Protein AF-A0A327J6T6-F1 (afdb_monomer)

Sequence (126 aa):
MDFLKVFKNLFILDAPIARMTYFFNIVLIIIVCMLCLASIALLKFVGSAELVNFLIILLSIVFGLLSFYLTFVNMAKRIWDITADKLRGIYWTVGLLIVAPFVPIVGGIVSLVGYLAILFIPGQEA

Solvent-accessible surface area (backbone atoms only — not comparable to full-atom values): 6853 Å² total; per-residue (Å²): 130,63,64,69,60,54,52,57,67,72,58,77,76,85,61,61,41,34,62,65,61,46,51,52,52,50,55,48,51,52,53,52,52,53,53,49,51,53,52,51,58,54,43,78,77,54,81,59,70,66,66,38,52,52,50,44,52,53,50,50,51,55,51,49,54,52,53,50,51,52,51,48,5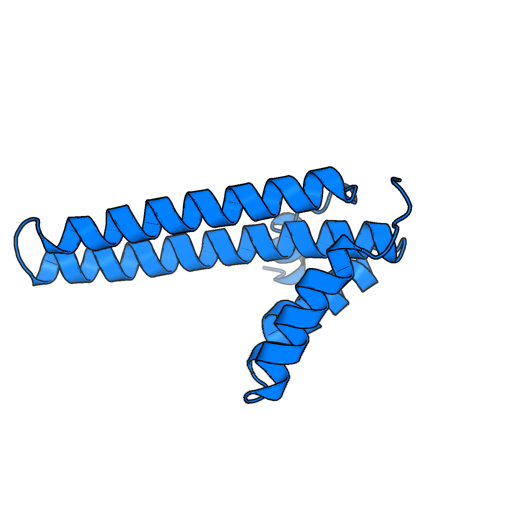3,49,47,17,22,34,39,12,21,52,65,78,31,65,67,57,7,45,52,51,36,46,44,41,72,57,53,24,58,73,37,70,75,65,14,49,50,51,28,53,50,49,61,54,47,63,68,72,54,75,44,72,65,113

Radius of gyration: 17.1 Å; Cα contacts (8 Å, |Δi|>4): 110; chains: 1; bounding box: 37×38×47 Å

Mean predicted aligned error: 7.0 Å

Secondary structure (DSSP, 8-state):
--HHHHHHHHS---S---HHHHHHHHHHHHHHHHHHHHHHHHHTTSS-HHHHHHHHHHHHHHHHHHHHHHHHHHHHHHHHHHHT-HHHHHHHHHIIIIIGGGSSTHHHHHHHHHHHHHHHS--S--

Foldseek 3Di:
DPVVVVVVVVLCLPAADFLVVLVVLVVVLVVVVVVLVVVLVVLCVDDDPPVSVVVSVVSCVVSVVVSLSSNLSSQLSLVCQLVVDSVSSNVVSCCLSPVLVVPPPRSVVSNVVVVVVSSVRGGNVD

pLDDT: mean 82.08, std 13.44, range [34.22, 94.44]

Structure (mmCIF, N/CA/C/O backbone):
data_AF-A0A327J6T6-F1
#
_entry.id   AF-A0A327J6T6-F1
#
loop_
_atom_site.group_PDB
_atom_site.id
_atom_site.type_symbol
_atom_site.label_atom_id
_atom_site.label_alt_id
_atom_site.label_comp_id
_atom_site.label_asym_id
_atom_site.label_entity_id
_atom_site.label_seq_id
_atom_site.pdbx_PDB_ins_code
_atom_site.Cartn_x
_atom_site.Cartn_y
_atom_site.Cartn_z
_atom_site.occupancy
_atom_site.B_iso_or_equiv
_atom_site.auth_seq_id
_atom_site.auth_comp_id
_atom_site.auth_asym_id
_atom_site.auth_atom_id
_atom_site.pdbx_PDB_model_num
ATOM 1 N N . MET A 1 1 ? -10.816 23.811 -8.639 1.00 43.22 1 MET A N 1
ATOM 2 C CA . MET A 1 1 ? -9.570 23.253 -8.072 1.00 43.22 1 MET A CA 1
ATOM 3 C C . MET A 1 1 ? -9.347 21.916 -8.751 1.00 43.22 1 MET A C 1
ATOM 5 O O . MET A 1 1 ? -10.205 21.053 -8.651 1.00 43.22 1 MET A O 1
ATOM 9 N N . ASP A 1 2 ? -8.304 21.816 -9.569 1.00 41.25 2 ASP A N 1
ATOM 10 C CA . ASP A 1 2 ? -8.087 20.683 -10.470 1.00 41.25 2 ASP A CA 1
ATOM 11 C C . ASP A 1 2 ? -7.655 19.455 -9.650 1.00 41.25 2 ASP A C 1
ATOM 13 O O . ASP A 1 2 ? -6.532 19.400 -9.144 1.00 41.25 2 ASP A O 1
ATOM 17 N N . PHE A 1 3 ? -8.583 18.517 -9.432 1.00 34.22 3 PHE A N 1
ATOM 18 C CA . PHE A 1 3 ? -8.387 17.328 -8.591 1.00 34.22 3 PHE A CA 1
ATOM 19 C C . PHE A 1 3 ? -7.138 16.543 -9.016 1.00 34.22 3 PHE A C 1
ATOM 21 O O . PHE A 1 3 ? -6.357 16.101 -8.178 1.00 34.22 3 PHE A O 1
ATOM 28 N N . LEU A 1 4 ? -6.878 16.493 -10.325 1.00 41.66 4 LEU A N 1
ATOM 29 C CA . LEU A 1 4 ? -5.694 15.892 -10.940 1.00 41.66 4 LEU A CA 1
ATOM 30 C C . LEU A 1 4 ? -4.378 16.545 -10.495 1.00 41.66 4 LEU A C 1
ATOM 32 O O . LEU A 1 4 ? -3.356 15.872 -10.362 1.00 41.66 4 LEU A O 1
ATOM 36 N N . LYS A 1 5 ? -4.398 17.854 -10.242 1.00 40.25 5 LYS A N 1
ATOM 37 C CA . LYS A 1 5 ? -3.231 18.640 -9.829 1.00 40.25 5 LYS A CA 1
ATOM 38 C C . LYS A 1 5 ?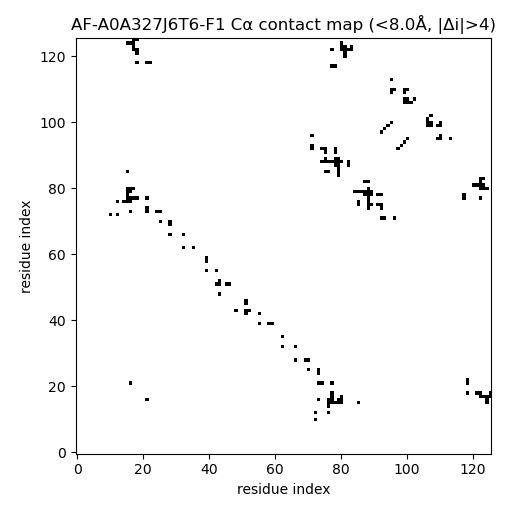 -2.910 18.435 -8.346 1.00 40.25 5 LYS A C 1
ATOM 40 O O . LYS A 1 5 ? -1.742 18.327 -7.986 1.00 40.25 5 LYS A O 1
ATOM 45 N N . VAL A 1 6 ? -3.939 18.303 -7.506 1.00 40.69 6 VAL A N 1
ATOM 46 C CA . VAL A 1 6 ? -3.799 17.933 -6.084 1.00 40.69 6 VAL A CA 1
ATOM 47 C C . VAL A 1 6 ? -3.307 16.488 -5.954 1.00 40.69 6 VAL A C 1
ATOM 49 O O . VAL A 1 6 ? -2.367 16.231 -5.209 1.00 40.69 6 VAL A O 1
ATOM 52 N N . PHE A 1 7 ? -3.859 15.564 -6.747 1.00 40.47 7 PHE A N 1
ATOM 53 C CA . PHE A 1 7 ? -3.441 14.158 -6.767 1.00 40.47 7 PHE A CA 1
ATOM 54 C C . PHE A 1 7 ? -1.984 13.990 -7.230 1.00 40.47 7 PHE A C 1
ATOM 56 O O . PHE A 1 7 ? -1.222 13.246 -6.615 1.00 40.47 7 PHE A O 1
ATOM 63 N N . LYS A 1 8 ? -1.557 14.735 -8.263 1.00 45.69 8 LYS A N 1
ATOM 64 C CA . LYS A 1 8 ? -0.156 14.748 -8.728 1.00 45.69 8 LYS A CA 1
ATOM 65 C C . LYS A 1 8 ? 0.835 15.210 -7.658 1.00 45.69 8 LYS A C 1
ATOM 67 O O . LYS A 1 8 ? 1.948 14.699 -7.631 1.00 45.69 8 LYS A O 1
ATOM 72 N N . ASN A 1 9 ? 0.437 16.147 -6.798 1.00 50.25 9 ASN A N 1
ATOM 73 C CA . ASN A 1 9 ? 1.302 16.681 -5.744 1.00 50.25 9 ASN A CA 1
ATOM 74 C C . ASN A 1 9 ? 1.252 15.868 -4.440 1.00 50.25 9 ASN A C 1
ATOM 76 O O . ASN A 1 9 ? 2.189 15.958 -3.657 1.00 50.25 9 ASN A O 1
ATOM 80 N N . LEU A 1 10 ? 0.194 15.085 -4.190 1.00 43.97 10 LEU A N 1
ATOM 81 C CA . LEU A 1 10 ? 0.092 14.222 -3.003 1.00 43.97 10 LEU A CA 1
ATOM 82 C C . LEU A 1 10 ? 0.877 12.910 -3.145 1.00 43.97 10 LEU A C 1
ATOM 84 O O . LEU A 1 10 ? 1.379 12.395 -2.154 1.00 43.97 10 LEU A O 1
ATOM 88 N N . PHE A 1 11 ? 1.006 12.377 -4.362 1.00 56.78 11 PHE A N 1
ATOM 89 C CA . PHE A 1 11 ? 1.768 11.157 -4.644 1.00 56.78 11 PHE A CA 1
ATOM 90 C C . PHE A 1 11 ? 3.120 11.506 -5.259 1.00 56.78 11 PHE A C 1
ATOM 92 O O . PHE A 1 11 ? 3.362 11.278 -6.449 1.00 56.78 11 PHE A O 1
ATOM 99 N N . ILE A 1 12 ? 4.006 12.064 -4.435 1.00 61.47 12 ILE A N 1
ATOM 100 C CA . ILE A 1 12 ? 5.390 12.353 -4.811 1.00 61.47 12 ILE A CA 1
ATOM 101 C C . ILE A 1 12 ? 6.147 11.014 -4.973 1.00 61.47 12 ILE A C 1
ATOM 103 O O . ILE A 1 12 ? 6.780 10.455 -4.077 1.00 61.47 12 ILE A O 1
ATOM 107 N N . LEU A 1 13 ? 5.961 10.422 -6.149 1.00 72.50 13 LEU A N 1
ATOM 108 C CA . LEU A 1 13 ? 6.637 9.229 -6.641 1.00 72.50 13 LEU A CA 1
ATOM 109 C C . LEU A 1 13 ? 7.905 9.687 -7.368 1.00 72.50 13 LEU A C 1
ATOM 111 O O . LEU A 1 13 ? 7.903 9.774 -8.597 1.00 72.50 13 LEU A O 1
ATOM 115 N N . ASP A 1 14 ? 8.935 10.051 -6.603 1.00 79.56 14 ASP A N 1
ATOM 116 C CA . ASP A 1 14 ? 10.175 10.639 -7.142 1.00 79.56 14 ASP A CA 1
ATOM 117 C C . ASP A 1 14 ? 10.999 9.648 -7.958 1.00 79.56 14 ASP A C 1
ATOM 119 O O . ASP A 1 14 ? 11.400 9.942 -9.080 1.00 79.56 14 ASP A O 1
ATOM 123 N N . ALA A 1 15 ? 11.207 8.460 -7.391 1.00 86.25 15 ALA A N 1
ATOM 124 C CA . ALA A 1 15 ? 12.044 7.406 -7.941 1.00 86.25 15 ALA A CA 1
ATOM 125 C C . ALA A 1 15 ? 11.418 6.025 -7.678 1.00 86.25 15 ALA A C 1
ATOM 127 O O . ALA A 1 15 ? 10.644 5.886 -6.712 1.00 86.25 15 ALA A O 1
ATOM 128 N N . PRO A 1 16 ? 11.731 5.019 -8.519 1.00 90.69 16 PRO A N 1
ATOM 129 C CA . PRO A 1 16 ? 11.476 3.620 -8.200 1.00 90.69 16 PRO A CA 1
ATOM 130 C C . PRO A 1 16 ? 12.258 3.193 -6.946 1.00 90.69 16 PRO A C 1
ATOM 132 O O . PRO A 1 16 ? 13.019 3.969 -6.369 1.00 90.69 16 PRO A O 1
ATOM 135 N N . ILE A 1 17 ? 11.985 1.981 -6.459 1.00 89.25 17 ILE A N 1
ATOM 136 C CA . ILE A 1 17 ? 12.744 1.410 -5.342 1.00 89.25 17 ILE A CA 1
ATOM 137 C C . ILE A 1 17 ? 13.166 -0.026 -5.629 1.00 89.25 17 ILE A C 1
ATOM 139 O O . ILE A 1 17 ? 12.365 -0.877 -6.045 1.00 89.25 17 ILE A O 1
ATOM 143 N N . ALA A 1 18 ? 14.416 -0.308 -5.282 1.00 88.75 18 ALA A N 1
ATOM 144 C CA . ALA A 1 18 ? 14.975 -1.646 -5.265 1.00 88.75 18 ALA A CA 1
ATOM 145 C C . ALA A 1 18 ? 14.231 -2.593 -4.304 1.00 88.75 18 ALA A C 1
ATOM 147 O O . ALA A 1 18 ? 13.564 -2.200 -3.335 1.00 88.75 18 ALA A O 1
ATOM 148 N N . ARG A 1 19 ? 14.396 -3.893 -4.558 1.00 89.88 19 ARG A N 1
ATOM 149 C CA . ARG A 1 19 ? 13.724 -4.987 -3.841 1.00 89.88 19 ARG A CA 1
ATOM 150 C C . ARG A 1 19 ? 13.953 -4.950 -2.329 1.00 89.88 19 ARG A C 1
ATOM 152 O O . ARG A 1 19 ? 13.007 -5.147 -1.571 1.00 89.88 19 ARG A O 1
ATOM 159 N N . MET A 1 20 ? 15.191 -4.713 -1.890 1.00 86.56 20 MET A N 1
ATOM 160 C CA . MET A 1 20 ? 15.530 -4.729 -0.460 1.00 86.56 20 MET A CA 1
ATOM 161 C C . MET A 1 20 ? 14.851 -3.584 0.288 1.00 86.56 20 MET A C 1
ATOM 163 O O . MET A 1 20 ? 14.248 -3.813 1.334 1.00 86.56 20 MET A O 1
ATOM 167 N N . THR A 1 21 ? 14.872 -2.377 -0.279 1.00 87.06 21 THR A N 1
ATOM 168 C CA . THR A 1 21 ? 14.175 -1.211 0.277 1.00 87.06 21 THR A CA 1
ATOM 169 C C . THR A 1 21 ? 12.674 -1.468 0.378 1.00 87.06 21 THR A C 1
ATOM 171 O O . THR A 1 21 ? 12.075 -1.219 1.421 1.00 87.06 21 THR A O 1
ATOM 174 N N . TYR A 1 22 ? 12.069 -2.043 -0.666 1.00 88.81 22 TYR A N 1
ATOM 175 C CA . TYR A 1 22 ? 10.657 -2.426 -0.645 1.00 88.81 22 TYR A CA 1
ATOM 176 C C . TYR A 1 22 ? 10.332 -3.430 0.474 1.00 88.81 22 TYR A C 1
ATOM 178 O O . TYR A 1 22 ? 9.375 -3.210 1.222 1.00 88.81 22 TYR A O 1
ATOM 186 N N . PHE A 1 23 ? 11.138 -4.490 0.620 1.00 88.31 23 PHE A N 1
ATOM 187 C CA . PHE A 1 23 ? 10.974 -5.502 1.669 1.00 88.31 23 PHE A CA 1
ATOM 188 C C . PHE A 1 23 ? 11.077 -4.895 3.073 1.00 88.31 23 PHE A C 1
ATOM 190 O O . PHE A 1 23 ? 10.173 -5.084 3.887 1.00 88.31 23 PHE A O 1
ATOM 197 N N . PHE A 1 24 ? 12.127 -4.114 3.348 1.00 86.88 24 PHE A N 1
ATOM 198 C CA . PHE A 1 24 ? 12.299 -3.462 4.649 1.00 86.88 24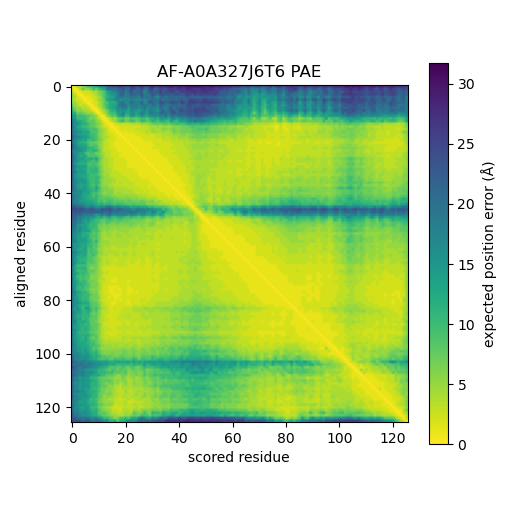 PHE A CA 1
ATOM 199 C C . PHE A 1 24 ? 11.162 -2.490 4.964 1.00 86.88 24 PHE A C 1
ATOM 201 O O . PHE A 1 24 ? 10.655 -2.499 6.085 1.00 86.88 24 PHE A O 1
ATOM 208 N N . ASN A 1 25 ? 10.707 -1.710 3.980 1.00 87.38 25 ASN A N 1
ATOM 209 C CA . ASN A 1 25 ? 9.565 -0.816 4.153 1.00 87.38 25 ASN A CA 1
ATOM 210 C C . ASN A 1 25 ? 8.288 -1.590 4.510 1.00 87.38 25 ASN A C 1
ATOM 212 O O . ASN A 1 25 ? 7.559 -1.161 5.398 1.00 87.38 25 ASN A O 1
ATOM 216 N N . ILE A 1 26 ? 8.023 -2.743 3.881 1.00 85.94 26 ILE A N 1
ATOM 217 C CA . ILE A 1 26 ? 6.874 -3.591 4.243 1.00 85.94 26 ILE A CA 1
ATOM 218 C C . ILE A 1 26 ? 6.999 -4.106 5.674 1.00 85.94 26 ILE A C 1
ATOM 220 O O . ILE A 1 26 ? 6.044 -3.995 6.442 1.00 85.94 26 ILE A O 1
ATOM 224 N N . VAL A 1 27 ? 8.161 -4.646 6.044 1.00 85.94 27 VAL A N 1
ATOM 225 C CA . VAL A 1 27 ? 8.399 -5.149 7.404 1.00 85.94 27 VAL A CA 1
ATOM 226 C C . VAL A 1 27 ? 8.183 -4.034 8.429 1.00 85.94 27 VAL A C 1
ATOM 228 O O . VAL A 1 27 ? 7.496 -4.241 9.429 1.00 85.94 27 VAL A O 1
ATOM 231 N N . LEU A 1 28 ? 8.692 -2.831 8.153 1.00 83.19 28 LEU A N 1
ATOM 232 C CA . LEU A 1 28 ? 8.516 -1.670 9.018 1.00 83.19 28 LEU A CA 1
ATOM 233 C C . LEU A 1 28 ? 7.042 -1.255 9.129 1.00 83.19 28 LEU A C 1
ATOM 235 O O . LEU A 1 28 ? 6.560 -1.033 10.238 1.00 83.19 28 LEU A O 1
ATOM 239 N N . ILE A 1 29 ? 6.313 -1.199 8.008 1.00 85.81 29 ILE A N 1
ATOM 240 C CA . ILE A 1 29 ? 4.873 -0.896 7.995 1.00 85.81 29 ILE A CA 1
ATOM 241 C C . ILE A 1 29 ? 4.110 -1.912 8.852 1.00 85.81 29 ILE A C 1
ATOM 243 O O . ILE A 1 29 ? 3.273 -1.507 9.658 1.00 85.81 29 ILE A O 1
ATOM 247 N N . ILE A 1 30 ? 4.414 -3.210 8.733 1.00 86.44 30 ILE A N 1
ATOM 248 C CA . ILE A 1 30 ? 3.780 -4.266 9.538 1.00 86.44 30 ILE A CA 1
ATOM 249 C C . ILE A 1 30 ? 4.059 -4.055 11.030 1.00 86.44 30 ILE A C 1
ATOM 251 O O . ILE A 1 30 ? 3.122 -4.079 11.828 1.00 86.44 30 ILE A O 1
ATOM 255 N N . ILE A 1 31 ? 5.316 -3.805 11.412 1.00 84.38 31 ILE A N 1
ATOM 256 C CA . ILE A 1 31 ? 5.695 -3.556 12.812 1.00 84.38 31 ILE A CA 1
ATOM 257 C C . ILE A 1 31 ? 4.935 -2.346 13.367 1.00 84.38 31 ILE A C 1
ATOM 259 O O . ILE A 1 31 ? 4.317 -2.445 14.427 1.00 84.38 31 ILE A O 1
ATOM 263 N N . VAL A 1 32 ? 4.926 -1.226 12.638 1.00 84.44 32 VAL A N 1
ATOM 264 C CA . VAL A 1 32 ? 4.209 -0.009 13.047 1.00 84.44 32 VAL A CA 1
ATOM 265 C C . VAL A 1 32 ? 2.711 -0.281 13.177 1.00 84.44 32 VAL A C 1
ATOM 267 O O . VAL A 1 32 ? 2.118 0.086 14.188 1.00 84.44 32 VAL A O 1
ATOM 270 N N . CYS A 1 33 ? 2.102 -0.994 12.225 1.00 85.75 33 CYS A N 1
ATOM 271 C CA . CYS A 1 33 ? 0.687 -1.364 12.301 1.00 85.75 33 CYS A CA 1
ATOM 272 C C . CYS A 1 33 ? 0.380 -2.221 13.536 1.00 85.75 33 CYS A C 1
ATOM 274 O O . CYS A 1 33 ? -0.616 -1.965 14.213 1.00 85.75 33 CYS A O 1
ATOM 276 N N . MET A 1 34 ? 1.229 -3.201 13.868 1.00 88.81 34 MET A N 1
ATOM 277 C CA . MET A 1 34 ? 1.042 -4.026 15.066 1.00 88.81 34 MET A CA 1
ATOM 278 C C . MET A 1 34 ? 1.142 -3.198 16.354 1.00 88.81 34 MET A C 1
ATOM 280 O O . MET A 1 34 ? 0.300 -3.351 17.240 1.00 88.81 34 MET A O 1
ATOM 284 N N . LEU A 1 35 ? 2.108 -2.279 16.444 1.00 87.56 35 LEU A N 1
ATOM 285 C CA . LEU A 1 35 ? 2.247 -1.369 17.588 1.00 87.56 35 LEU A CA 1
ATOM 286 C C . LEU A 1 35 ? 1.049 -0.414 17.717 1.00 87.56 35 LEU A C 1
ATOM 288 O O . LEU A 1 35 ? 0.550 -0.192 18.825 1.00 87.56 35 LEU A O 1
ATOM 292 N N . CYS A 1 36 ? 0.544 0.117 16.601 1.00 86.88 36 CYS A N 1
ATOM 293 C CA . CYS A 1 36 ? -0.651 0.962 16.577 1.00 86.88 36 CYS A CA 1
ATOM 294 C C . CYS A 1 36 ? -1.895 0.190 17.028 1.00 86.88 36 CYS A C 1
ATOM 296 O O . CYS A 1 36 ? -2.641 0.684 17.872 1.00 86.88 36 CYS A O 1
ATOM 298 N N . LEU A 1 37 ? -2.103 -1.034 16.531 1.00 87.31 37 LEU A N 1
ATOM 299 C CA . LEU A 1 37 ? -3.233 -1.877 16.936 1.00 87.31 37 LEU A CA 1
ATOM 300 C C . LEU A 1 37 ? -3.165 -2.240 18.422 1.00 87.31 37 LEU A C 1
ATOM 302 O O . LEU A 1 37 ? -4.182 -2.156 19.109 1.00 87.31 37 LEU A O 1
ATOM 306 N N . ALA A 1 38 ? -1.979 -2.579 18.934 1.00 87.19 38 ALA A N 1
ATOM 307 C CA . ALA A 1 38 ? -1.771 -2.813 20.360 1.00 87.19 38 ALA A CA 1
ATOM 308 C C . ALA A 1 38 ? -2.100 -1.559 21.189 1.00 87.19 38 ALA A C 1
ATOM 310 O O . ALA A 1 38 ? -2.825 -1.648 22.176 1.00 87.19 38 ALA A O 1
ATOM 311 N N . SER A 1 39 ? -1.647 -0.381 20.753 1.00 85.81 39 SER A N 1
ATOM 312 C CA . SER A 1 39 ? -1.929 0.889 21.439 1.00 85.81 39 SER A CA 1
ATOM 313 C C . SER A 1 39 ? -3.427 1.218 21.446 1.00 85.81 39 SER A C 1
ATOM 315 O O . SER A 1 39 ? -3.977 1.576 22.485 1.00 85.81 39 SER A O 1
ATOM 317 N N . ILE A 1 40 ? -4.114 1.033 20.314 1.00 85.94 40 ILE A N 1
ATOM 318 C CA . ILE A 1 40 ? -5.570 1.215 20.198 1.00 85.94 40 ILE A CA 1
ATOM 319 C C . ILE A 1 40 ? -6.317 0.216 21.092 1.00 85.94 40 ILE A C 1
ATOM 321 O O . ILE A 1 40 ? -7.305 0.575 21.733 1.00 85.94 40 ILE A O 1
ATOM 325 N N . ALA A 1 41 ? -5.849 -1.031 21.171 1.00 84.81 41 ALA A N 1
ATOM 326 C CA . ALA A 1 41 ? -6.427 -2.033 22.057 1.00 84.81 41 ALA A CA 1
ATOM 327 C C . ALA A 1 41 ? -6.254 -1.655 23.536 1.00 84.81 41 ALA A C 1
ATOM 329 O O . ALA A 1 41 ? -7.187 -1.842 24.314 1.00 84.81 41 ALA A O 1
ATOM 330 N N . LEU A 1 42 ? -5.112 -1.072 23.914 1.00 86.12 42 LEU A N 1
ATOM 331 C CA . LEU A 1 42 ? -4.859 -0.605 25.278 1.00 86.12 42 LEU A CA 1
ATOM 332 C C . LEU A 1 42 ? -5.775 0.557 25.690 1.00 86.12 42 LEU A C 1
ATOM 334 O O . LEU A 1 42 ? -6.177 0.627 26.851 1.00 86.12 42 LEU A O 1
ATOM 338 N N . LEU A 1 43 ? -6.180 1.419 24.750 1.00 84.25 43 LEU A N 1
ATOM 339 C CA . LEU A 1 43 ? -7.133 2.502 25.033 1.00 84.25 43 LEU A CA 1
ATOM 340 C C . LEU A 1 43 ? -8.485 1.985 25.537 1.00 84.25 43 LEU A C 1
ATOM 342 O O . LEU A 1 43 ? -9.131 2.674 26.321 1.00 84.25 43 LEU A O 1
ATOM 346 N N . LYS A 1 44 ? -8.887 0.757 25.175 1.00 80.31 44 LYS A N 1
ATOM 347 C CA . LYS A 1 44 ? -10.126 0.134 25.679 1.00 80.31 44 LYS A CA 1
ATOM 348 C C . LYS A 1 44 ? -10.147 -0.044 27.201 1.00 80.31 44 LYS A C 1
ATOM 350 O O . LYS A 1 44 ? -11.219 -0.253 27.757 1.00 80.31 44 LYS A O 1
ATOM 355 N N . PHE A 1 45 ? -8.995 0.040 27.867 1.00 81.56 45 PHE A N 1
ATOM 356 C CA . PHE A 1 45 ? -8.872 -0.087 29.320 1.00 81.56 45 PHE A CA 1
ATOM 357 C C . PHE A 1 45 ? -8.818 1.266 30.052 1.00 81.56 45 PHE A C 1
ATOM 359 O O . PHE A 1 45 ? -8.638 1.286 31.269 1.00 81.56 45 PHE A O 1
ATOM 366 N N . VAL A 1 46 ? -8.956 2.397 29.349 1.00 73.75 46 VAL A N 1
ATOM 367 C CA . VAL A 1 46 ? -8.725 3.737 29.913 1.00 73.75 46 VAL A CA 1
ATOM 368 C C . VAL A 1 46 ? -9.982 4.604 29.826 1.00 73.75 46 VAL A C 1
ATOM 370 O O . VAL A 1 46 ? -10.261 5.148 28.775 1.00 73.75 46 VAL A O 1
ATOM 373 N N . GLY A 1 47 ? -10.689 4.845 30.934 1.00 67.50 47 GLY A N 1
ATOM 374 C CA . GLY A 1 47 ? -11.688 5.927 31.030 1.00 67.50 47 GLY A CA 1
ATOM 375 C C . GLY A 1 47 ? -13.111 5.599 30.546 1.00 67.50 47 GLY A C 1
ATOM 376 O O . GLY A 1 47 ? -13.544 4.449 30.564 1.00 67.50 47 GLY A O 1
ATOM 377 N N . SER A 1 48 ? -13.886 6.638 30.200 1.00 74.00 48 SER A N 1
ATOM 378 C CA . SER A 1 48 ? -15.311 6.522 29.855 1.00 74.00 48 SER A CA 1
ATOM 379 C C . SER A 1 48 ? -15.529 5.913 28.465 1.00 74.00 48 SER A C 1
ATOM 381 O O . SER A 1 48 ? -14.887 6.299 27.489 1.00 74.00 48 SER A O 1
ATOM 383 N N . ALA A 1 49 ? -16.482 4.981 28.365 1.00 78.19 49 ALA A N 1
ATOM 384 C CA . ALA A 1 49 ? -16.685 4.162 27.169 1.00 78.19 49 ALA A CA 1
ATOM 385 C C . ALA A 1 49 ? -16.915 4.978 25.880 1.00 78.19 49 ALA A C 1
ATOM 387 O O . ALA A 1 49 ? -16.422 4.600 24.821 1.00 78.19 49 ALA A O 1
ATOM 388 N N . GLU A 1 50 ? -17.625 6.107 25.946 1.00 84.31 50 GLU A N 1
ATOM 389 C CA . GLU A 1 50 ? -17.975 6.894 24.754 1.00 84.31 50 GLU A CA 1
ATOM 390 C C . GLU A 1 50 ? -16.785 7.654 24.154 1.00 84.31 50 GLU A C 1
ATOM 392 O O . GLU A 1 50 ? -16.538 7.551 22.950 1.00 84.31 50 GLU A O 1
ATOM 397 N N . LEU A 1 51 ? -16.006 8.367 24.980 1.00 81.38 51 LEU A N 1
ATOM 398 C CA . LEU A 1 51 ? -14.828 9.113 24.518 1.00 81.38 51 LEU A CA 1
ATOM 399 C C . LEU A 1 51 ? -13.770 8.158 23.951 1.00 81.38 51 LEU A C 1
ATOM 401 O O . LEU A 1 51 ? -13.180 8.422 22.904 1.00 81.38 51 LEU A O 1
ATOM 405 N N . VAL A 1 52 ? -13.565 7.024 24.620 1.00 85.38 52 VAL A N 1
ATOM 406 C CA . VAL A 1 52 ? -12.620 5.984 24.201 1.00 85.38 52 VAL A CA 1
ATOM 407 C C . VAL A 1 52 ? -13.026 5.375 22.869 1.00 85.38 52 VAL A C 1
ATOM 409 O O . VAL A 1 52 ? -12.192 5.261 21.974 1.00 85.38 52 VAL A O 1
ATOM 412 N N . ASN A 1 53 ? -14.302 5.025 22.701 1.00 87.12 53 ASN A N 1
ATOM 413 C CA . ASN A 1 53 ? -14.797 4.460 21.448 1.00 87.12 53 ASN A CA 1
ATOM 414 C C . ASN A 1 53 ? -14.658 5.453 20.290 1.00 87.1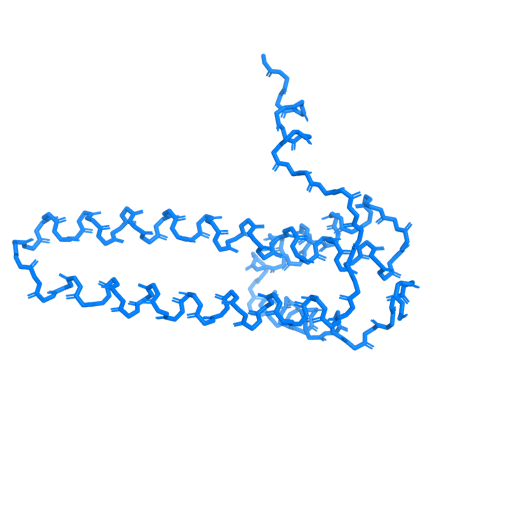2 53 ASN A C 1
ATOM 416 O O . ASN A 1 53 ? -14.205 5.068 19.210 1.00 87.12 53 ASN A O 1
ATOM 420 N N . PHE A 1 54 ? -14.979 6.729 20.519 1.00 87.62 54 PHE A N 1
ATOM 421 C CA . PHE A 1 54 ? -14.768 7.778 19.523 1.00 87.62 54 PHE A CA 1
ATOM 422 C C . PHE A 1 54 ? -13.289 7.889 19.120 1.00 87.62 54 PHE A C 1
ATOM 424 O O . PHE A 1 54 ? -12.972 7.867 17.928 1.00 87.62 54 PHE A O 1
ATOM 431 N N . LEU A 1 55 ? -12.376 7.937 20.096 1.00 86.38 55 LEU A N 1
ATOM 432 C CA . LEU A 1 55 ? -10.934 8.009 19.843 1.00 86.38 55 LEU A CA 1
ATOM 433 C C . LEU A 1 55 ? -10.407 6.769 19.112 1.00 86.38 55 LEU A C 1
ATOM 435 O O . LEU A 1 55 ? -9.620 6.907 18.179 1.00 86.38 55 LEU A O 1
ATOM 439 N N . ILE A 1 56 ? -10.861 5.569 19.479 1.00 89.44 56 ILE A N 1
ATOM 440 C CA . ILE A 1 56 ? -10.489 4.316 18.807 1.00 89.44 56 ILE A CA 1
ATOM 441 C C . ILE A 1 56 ? -10.887 4.355 1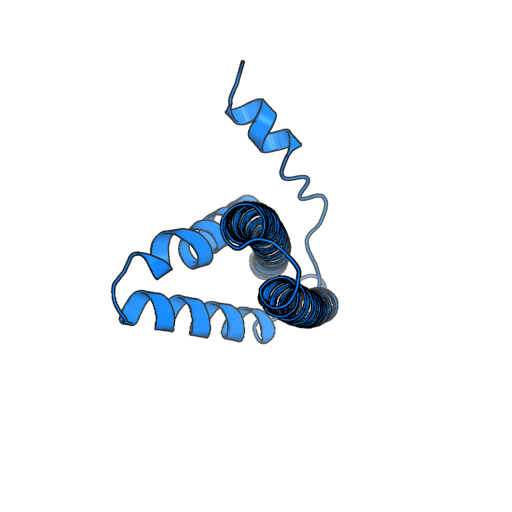7.332 1.00 89.44 56 ILE A C 1
ATOM 443 O O . ILE A 1 56 ? -10.068 4.017 16.475 1.00 89.44 56 ILE A O 1
ATOM 447 N N . ILE A 1 57 ? -12.117 4.773 17.024 1.00 90.38 57 ILE A N 1
ATOM 448 C CA . ILE A 1 57 ? -12.607 4.860 15.642 1.00 90.38 57 ILE A CA 1
ATOM 449 C C . ILE A 1 57 ? -11.788 5.889 14.862 1.00 90.38 57 ILE A C 1
ATOM 451 O O . ILE A 1 57 ? -11.279 5.577 13.784 1.00 90.38 57 ILE A O 1
ATOM 455 N N . LEU A 1 58 ? -11.611 7.089 15.421 1.00 90.56 58 LEU A N 1
ATOM 456 C CA . LEU A 1 58 ? -10.863 8.166 14.778 1.00 90.56 58 LEU A CA 1
ATOM 457 C C . LEU A 1 58 ? -9.417 7.747 14.479 1.00 90.56 58 LEU A C 1
ATOM 459 O O . LEU A 1 58 ? -8.958 7.885 13.345 1.00 90.56 58 LEU A O 1
ATOM 463 N N . LEU A 1 59 ? -8.717 7.189 15.470 1.00 88.75 59 LEU A N 1
ATOM 464 C CA . LEU A 1 59 ? -7.345 6.712 15.306 1.00 88.75 59 LEU A CA 1
ATOM 465 C C . LEU A 1 59 ? -7.272 5.573 14.288 1.00 88.75 59 LEU A C 1
ATOM 467 O O . LEU A 1 59 ? -6.387 5.588 13.440 1.00 88.75 59 LEU A O 1
ATOM 471 N N . SER A 1 60 ? -8.215 4.629 14.312 1.00 88.62 60 SER A N 1
ATOM 472 C CA . SER A 1 60 ? -8.254 3.526 13.342 1.00 88.62 60 SER A CA 1
ATOM 473 C C . SER A 1 60 ? -8.411 4.030 11.906 1.00 88.62 60 SER A C 1
ATOM 475 O O . SER A 1 60 ? -7.741 3.521 11.010 1.00 88.62 60 SER A O 1
ATOM 477 N N . ILE A 1 61 ? -9.243 5.053 11.678 1.00 89.94 61 ILE A N 1
ATOM 478 C CA . ILE A 1 61 ? -9.410 5.673 10.354 1.00 89.94 61 ILE A CA 1
ATOM 479 C C . ILE A 1 61 ? -8.118 6.372 9.923 1.00 89.94 61 ILE A C 1
ATOM 481 O O . ILE A 1 61 ? -7.637 6.136 8.815 1.00 89.94 61 ILE A O 1
ATOM 485 N N . VAL A 1 62 ? -7.533 7.203 10.791 1.00 89.00 62 VAL A N 1
ATOM 486 C CA . VAL A 1 62 ? -6.300 7.945 10.478 1.00 89.00 62 VAL A CA 1
ATOM 487 C C . VAL A 1 62 ? -5.148 6.986 10.181 1.00 89.00 62 VAL A C 1
ATOM 489 O O . VAL A 1 62 ? -4.503 7.107 9.139 1.00 89.00 62 VAL A O 1
ATOM 492 N N . PHE A 1 63 ? -4.917 5.996 11.046 1.00 87.50 63 PHE A N 1
ATOM 493 C CA . PHE A 1 63 ? -3.879 4.990 10.828 1.00 87.50 63 PHE A CA 1
ATOM 494 C C . PHE A 1 63 ? -4.169 4.130 9.600 1.00 87.50 63 PHE A C 1
ATOM 496 O O . PHE A 1 63 ? -3.254 3.872 8.825 1.00 87.50 63 PHE A O 1
ATOM 503 N N . GLY A 1 64 ? -5.425 3.744 9.370 1.00 87.12 64 GLY A N 1
ATOM 504 C CA . GLY A 1 64 ? -5.822 3.001 8.177 1.00 87.12 64 GLY A CA 1
ATOM 505 C C . GLY A 1 64 ? -5.474 3.745 6.887 1.00 87.12 64 GLY A C 1
ATOM 506 O O . GLY A 1 64 ? -4.867 3.163 5.989 1.00 87.12 64 GLY A O 1
ATOM 507 N N . LEU A 1 65 ? -5.778 5.045 6.814 1.00 89.50 65 LEU A N 1
ATOM 508 C CA . LEU A 1 65 ? -5.452 5.889 5.659 1.00 89.50 65 LEU A CA 1
ATOM 509 C C . LEU A 1 65 ? -3.940 6.058 5.465 1.00 89.50 65 LEU A C 1
ATOM 511 O O . LEU A 1 65 ? -3.456 5.966 4.335 1.00 89.50 65 LEU A O 1
ATOM 515 N N . LEU A 1 66 ? -3.185 6.268 6.548 1.00 87.94 66 LEU A N 1
ATOM 516 C CA . LEU A 1 66 ? -1.725 6.390 6.489 1.00 87.94 66 LEU A CA 1
ATOM 517 C C . LEU A 1 66 ? -1.066 5.084 6.033 1.00 87.94 66 LEU A C 1
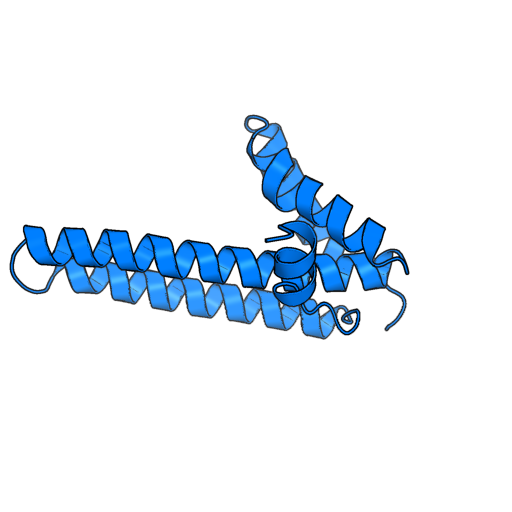ATOM 519 O O . LEU A 1 66 ? -0.241 5.100 5.120 1.00 87.94 66 LEU A O 1
ATOM 523 N N . SER A 1 67 ? -1.460 3.950 6.613 1.00 86.81 67 SER A N 1
ATOM 524 C CA . SER A 1 67 ? -0.945 2.634 6.229 1.00 86.81 67 SER A CA 1
ATOM 525 C C . SER A 1 67 ? -1.301 2.294 4.786 1.00 86.81 67 SER A C 1
ATOM 527 O O . SER A 1 67 ? -0.450 1.795 4.047 1.00 86.81 67 SER A O 1
ATOM 529 N N . PHE A 1 68 ? -2.521 2.618 4.350 1.00 89.38 68 PHE A N 1
ATOM 530 C CA . PHE A 1 68 ? -2.928 2.457 2.959 1.00 89.38 68 PHE A CA 1
ATOM 531 C C . PHE A 1 68 ? -2.051 3.292 2.015 1.00 89.38 68 PHE A C 1
ATOM 533 O O . PHE A 1 68 ? -1.520 2.756 1.043 1.00 89.38 68 PHE A O 1
ATOM 540 N N . TYR A 1 69 ? -1.830 4.572 2.328 1.00 88.88 69 TYR A N 1
ATOM 541 C CA . TYR A 1 69 ? -0.975 5.455 1.533 1.00 88.88 69 TYR A CA 1
ATOM 542 C C . TYR A 1 69 ? 0.472 4.949 1.450 1.00 88.88 69 TYR A C 1
ATOM 544 O O . TYR A 1 69 ? 1.024 4.844 0.353 1.00 88.88 69 TYR A O 1
ATOM 552 N N . LEU A 1 70 ? 1.079 4.588 2.586 1.00 88.50 70 LEU A N 1
ATOM 553 C CA . LEU A 1 70 ? 2.452 4.074 2.628 1.00 88.50 70 LEU A CA 1
ATOM 554 C C . LEU A 1 70 ? 2.594 2.794 1.806 1.00 88.50 70 LEU A C 1
ATOM 556 O O . LEU A 1 70 ? 3.534 2.659 1.020 1.00 88.50 70 LEU A O 1
ATOM 560 N N . THR A 1 71 ? 1.634 1.881 1.942 1.00 89.31 71 THR A N 1
ATOM 561 C CA . THR A 1 71 ? 1.630 0.622 1.196 1.00 89.31 71 THR A CA 1
ATOM 562 C C . THR A 1 71 ? 1.471 0.878 -0.303 1.00 89.31 71 THR A C 1
ATOM 564 O O . THR A 1 71 ? 2.227 0.323 -1.101 1.00 89.31 71 THR A O 1
ATOM 567 N N . PHE A 1 72 ? 0.560 1.777 -0.686 1.00 91.50 72 PHE A N 1
ATOM 568 C CA . PHE A 1 72 ? 0.355 2.177 -2.075 1.00 91.50 72 PHE A CA 1
ATOM 569 C C . PHE A 1 72 ? 1.624 2.762 -2.694 1.00 91.50 72 PHE A C 1
ATOM 571 O O . PHE A 1 72 ? 2.060 2.302 -3.747 1.00 91.50 72 PHE A O 1
ATOM 578 N N . VAL A 1 73 ? 2.250 3.750 -2.048 1.00 90.94 73 VAL A N 1
ATOM 579 C CA . VAL A 1 73 ? 3.458 4.395 -2.583 1.00 90.94 73 VAL A CA 1
ATOM 580 C C . VAL A 1 73 ? 4.598 3.387 -2.707 1.00 90.94 73 VAL A C 1
ATOM 582 O O . VAL A 1 73 ? 5.254 3.333 -3.746 1.00 90.94 73 VAL A O 1
ATOM 585 N N . ASN A 1 74 ? 4.817 2.564 -1.681 1.00 90.50 74 ASN A N 1
ATOM 586 C CA . ASN A 1 74 ? 5.884 1.567 -1.676 1.00 90.50 74 ASN A CA 1
ATOM 587 C C . ASN A 1 74 ? 5.688 0.525 -2.795 1.00 90.50 74 ASN A C 1
ATOM 589 O O . ASN A 1 74 ? 6.620 0.216 -3.536 1.00 90.50 74 ASN A O 1
ATOM 593 N N . MET A 1 75 ? 4.458 0.037 -2.972 1.00 91.44 75 MET A N 1
ATOM 594 C CA . MET A 1 75 ? 4.102 -0.904 -4.035 1.00 91.44 75 MET A CA 1
ATOM 595 C C . MET A 1 75 ? 4.219 -0.274 -5.426 1.00 91.44 75 MET A C 1
ATOM 597 O O . MET A 1 75 ? 4.844 -0.863 -6.304 1.00 91.44 75 MET A O 1
ATOM 601 N N . ALA A 1 76 ? 3.722 0.949 -5.616 1.00 92.69 76 ALA A N 1
ATOM 602 C CA . ALA A 1 76 ? 3.807 1.650 -6.894 1.00 92.69 76 ALA A CA 1
ATOM 603 C C . ALA A 1 76 ? 5.255 1.899 -7.324 1.00 92.69 76 ALA A C 1
ATOM 605 O O . ALA A 1 76 ? 5.587 1.661 -8.486 1.00 92.69 76 ALA A O 1
ATOM 606 N N . LYS A 1 77 ? 6.133 2.307 -6.396 1.00 92.25 77 LYS A N 1
ATOM 607 C CA . LYS A 1 77 ? 7.572 2.470 -6.673 1.00 92.25 77 LYS A CA 1
ATOM 608 C C . LYS A 1 77 ? 8.245 1.144 -7.022 1.00 92.25 77 LYS A C 1
ATOM 610 O O . LYS A 1 77 ? 9.094 1.110 -7.908 1.00 92.25 77 LYS A O 1
ATOM 615 N N . ARG A 1 78 ? 7.853 0.047 -6.369 1.00 93.44 78 ARG A N 1
ATOM 616 C CA . ARG A 1 78 ? 8.420 -1.277 -6.647 1.00 93.44 78 ARG A CA 1
ATOM 617 C C . ARG A 1 78 ? 7.958 -1.844 -7.989 1.00 93.44 78 ARG A C 1
ATOM 619 O O . ARG A 1 78 ? 8.767 -2.391 -8.729 1.00 93.44 78 ARG A O 1
ATOM 626 N N . ILE A 1 79 ? 6.680 -1.706 -8.333 1.00 94.12 79 ILE A N 1
ATOM 627 C CA . ILE A 1 79 ? 6.188 -2.146 -9.645 1.00 94.12 79 ILE A CA 1
ATOM 628 C C . ILE A 1 79 ? 6.741 -1.244 -10.752 1.00 94.12 79 ILE A C 1
ATOM 630 O O . ILE A 1 79 ? 7.039 -1.734 -11.839 1.00 94.12 79 ILE A O 1
ATOM 634 N N . TRP A 1 80 ? 6.936 0.051 -10.487 1.00 94.31 80 TRP A N 1
ATOM 635 C CA . TRP A 1 80 ? 7.674 0.924 -11.398 1.00 94.31 80 TRP A CA 1
ATOM 636 C C . TRP A 1 80 ? 9.084 0.371 -11.650 1.00 94.31 80 TRP A C 1
ATOM 638 O O . TRP A 1 80 ? 9.438 0.199 -12.811 1.00 94.31 80 TRP A O 1
ATOM 648 N N . ASP A 1 81 ? 9.831 -0.026 -10.615 1.00 94.44 81 ASP A N 1
ATOM 649 C CA . ASP A 1 81 ? 11.148 -0.659 -10.802 1.00 94.44 81 ASP A CA 1
ATOM 650 C C . ASP A 1 81 ? 11.092 -1.930 -11.674 1.00 94.44 81 ASP A C 1
ATOM 652 O O . ASP A 1 81 ? 11.930 -2.145 -12.542 1.00 94.44 81 ASP A O 1
ATOM 656 N N . ILE A 1 82 ? 10.072 -2.771 -11.483 1.00 94.12 82 ILE A N 1
ATOM 657 C CA . ILE A 1 82 ? 9.886 -4.010 -12.259 1.00 94.12 82 ILE A CA 1
ATOM 658 C C . ILE A 1 82 ? 9.529 -3.725 -13.725 1.00 94.12 82 ILE A C 1
ATOM 660 O O . ILE A 1 82 ? 9.970 -4.426 -14.633 1.00 94.12 82 ILE A O 1
ATOM 664 N N . THR A 1 83 ? 8.685 -2.725 -13.963 1.00 93.94 83 THR A N 1
ATOM 665 C CA . THR A 1 83 ? 8.095 -2.459 -15.286 1.00 93.94 83 THR A CA 1
ATOM 666 C C . THR A 1 83 ? 8.835 -1.396 -16.089 1.00 93.94 83 THR A C 1
ATOM 668 O O . THR A 1 83 ? 8.513 -1.217 -17.263 1.00 93.94 83 THR A O 1
ATOM 671 N N . ALA A 1 84 ? 9.783 -0.688 -15.468 1.00 91.56 84 ALA A N 1
ATOM 672 C CA . ALA A 1 84 ? 10.454 0.497 -16.005 1.00 91.56 84 ALA A CA 1
ATOM 673 C C . ALA A 1 84 ? 9.503 1.650 -16.386 1.00 91.56 84 ALA A C 1
ATOM 675 O O . ALA A 1 84 ? 9.882 2.569 -17.108 1.00 91.56 84 ALA A O 1
ATOM 676 N N . ASP A 1 85 ? 8.256 1.615 -15.910 1.00 91.88 85 ASP A N 1
ATOM 677 C CA . ASP A 1 85 ? 7.203 2.550 -16.295 1.00 91.88 85 ASP A CA 1
ATOM 678 C C . ASP A 1 85 ? 6.389 2.970 -15.063 1.00 91.88 85 ASP A C 1
ATOM 680 O O . ASP A 1 85 ? 5.685 2.176 -14.432 1.00 91.88 85 ASP A O 1
ATOM 684 N N . LYS A 1 86 ? 6.467 4.263 -14.733 1.00 88.62 86 LYS A N 1
ATOM 685 C CA . LYS A 1 86 ? 5.781 4.863 -13.583 1.00 88.62 86 LYS A CA 1
ATOM 686 C C . LYS A 1 86 ? 4.264 4.708 -13.661 1.00 88.62 86 LYS A C 1
ATOM 688 O O . LYS A 1 86 ? 3.622 4.443 -12.644 1.00 88.62 86 LYS A O 1
ATOM 693 N N . LEU A 1 87 ? 3.679 4.891 -14.845 1.00 89.38 87 LEU A N 1
ATOM 694 C CA . LEU A 1 87 ? 2.230 4.806 -15.029 1.00 89.38 87 LEU A CA 1
ATOM 695 C C . LEU A 1 87 ? 1.760 3.365 -14.855 1.00 89.38 87 LEU A C 1
ATOM 697 O O . LEU A 1 87 ? 0.782 3.133 -14.144 1.00 89.38 87 LEU A O 1
ATOM 701 N N . ARG A 1 88 ? 2.490 2.394 -15.418 1.00 88.62 88 ARG A N 1
ATOM 702 C CA . ARG A 1 88 ? 2.214 0.968 -15.176 1.00 88.62 88 ARG A CA 1
ATOM 703 C C . ARG A 1 88 ? 2.328 0.626 -13.695 1.00 88.62 88 ARG A C 1
ATOM 705 O O . ARG A 1 88 ? 1.434 -0.041 -13.179 1.00 88.62 88 ARG A O 1
ATOM 712 N N . GLY A 1 89 ? 3.352 1.129 -13.006 1.00 89.69 89 GLY A N 1
ATOM 713 C CA . GLY A 1 89 ? 3.505 0.961 -11.559 1.00 89.69 89 GLY A CA 1
ATOM 714 C C . GLY A 1 89 ? 2.268 1.395 -10.768 1.00 89.69 89 GLY A C 1
ATOM 715 O O . GLY A 1 89 ? 1.768 0.645 -9.927 1.00 89.69 89 GLY A O 1
ATOM 716 N N . ILE A 1 90 ? 1.722 2.569 -11.091 1.00 90.50 90 ILE A N 1
ATOM 717 C CA . ILE A 1 90 ? 0.503 3.097 -10.463 1.00 90.50 90 ILE A CA 1
ATOM 718 C C . ILE A 1 90 ? -0.721 2.242 -10.817 1.00 90.50 90 ILE A C 1
ATOM 720 O O . ILE A 1 90 ? -1.462 1.853 -9.915 1.00 90.50 90 ILE A O 1
ATOM 724 N N . TYR A 1 91 ? -0.936 1.919 -12.096 1.00 89.62 91 TYR A N 1
ATOM 725 C CA . TYR A 1 91 ? -2.125 1.175 -12.529 1.00 89.62 91 TYR A CA 1
ATOM 726 C C . TYR A 1 91 ? -2.198 -0.229 -11.928 1.00 89.62 91 TYR A C 1
ATOM 728 O O . TYR A 1 91 ? -3.248 -0.625 -11.423 1.00 89.62 91 TYR A O 1
ATOM 736 N N . TRP A 1 92 ? -1.084 -0.961 -11.923 1.00 90.44 92 TRP A N 1
ATOM 737 C CA . TRP A 1 92 ? -1.019 -2.279 -11.292 1.00 90.44 92 TRP A CA 1
ATOM 738 C C . TRP A 1 92 ? -1.237 -2.205 -9.785 1.00 90.44 92 TRP A C 1
ATOM 740 O O . TRP A 1 92 ? -1.928 -3.052 -9.226 1.00 90.44 92 TRP A O 1
ATOM 750 N N . THR A 1 93 ? -0.713 -1.165 -9.135 1.00 92.19 93 THR A N 1
ATOM 751 C CA . THR A 1 93 ? -0.950 -0.940 -7.706 1.00 92.19 93 THR A CA 1
ATOM 752 C C . THR A 1 93 ? -2.428 -0.688 -7.433 1.00 92.19 93 THR A C 1
ATOM 754 O O . THR A 1 93 ? -2.997 -1.353 -6.578 1.00 92.19 93 THR A O 1
ATOM 757 N N . VAL A 1 94 ? -3.092 0.192 -8.189 1.00 89.69 94 VAL A N 1
ATOM 758 C CA . VAL A 1 94 ? -4.549 0.402 -8.082 1.00 89.69 94 VAL A CA 1
ATOM 759 C C . VAL A 1 94 ? -5.304 -0.914 -8.293 1.00 89.69 94 VAL A C 1
ATOM 761 O O . VAL A 1 94 ? -6.185 -1.253 -7.504 1.00 89.69 94 VAL A O 1
ATOM 764 N N . GLY A 1 95 ? -4.925 -1.688 -9.311 1.00 87.69 95 GLY A N 1
ATOM 765 C CA . GLY A 1 95 ? -5.508 -3.000 -9.581 1.00 87.69 95 GLY A CA 1
ATOM 766 C C . GLY A 1 95 ? -5.388 -3.962 -8.396 1.00 87.69 95 GLY A C 1
ATOM 767 O O . GLY A 1 95 ? -6.375 -4.584 -8.017 1.00 87.69 95 GLY A O 1
ATOM 768 N N . LEU A 1 96 ? -4.211 -4.052 -7.774 1.00 88.94 96 LEU A N 1
ATOM 769 C CA . LEU A 1 96 ? -3.925 -5.016 -6.706 1.00 88.94 96 LEU A CA 1
ATOM 770 C C . LEU A 1 96 ? -4.398 -4.573 -5.314 1.00 88.94 96 LEU A C 1
ATOM 772 O O . LEU A 1 96 ? -4.812 -5.420 -4.523 1.00 88.94 96 LEU A O 1
ATOM 776 N N . LEU A 1 97 ? -4.321 -3.278 -4.998 1.00 86.81 97 LEU A N 1
ATOM 777 C CA . LEU A 1 97 ? -4.655 -2.729 -3.677 1.00 86.81 97 LEU A CA 1
ATOM 778 C C . LEU A 1 97 ? -6.098 -2.264 -3.544 1.00 86.81 97 LEU A C 1
ATOM 780 O O . LEU A 1 97 ? -6.627 -2.262 -2.437 1.00 86.81 97 LEU A O 1
ATOM 784 N N . ILE A 1 98 ? -6.701 -1.807 -4.640 1.00 85.06 98 ILE A N 1
ATOM 785 C CA . ILE A 1 98 ? -8.033 -1.206 -4.616 1.00 85.06 98 ILE A CA 1
ATOM 786 C C . ILE A 1 98 ? -9.007 -2.157 -5.280 1.00 85.06 98 ILE A C 1
ATOM 788 O O . ILE A 1 98 ? -9.944 -2.590 -4.632 1.00 85.06 98 ILE A O 1
ATOM 792 N N . VAL A 1 99 ? -8.780 -2.523 -6.542 1.00 83.00 99 VAL A N 1
ATOM 793 C CA . VAL A 1 99 ? -9.779 -3.260 -7.333 1.00 83.00 99 VAL A CA 1
ATOM 794 C C . VAL A 1 99 ? -9.887 -4.726 -6.910 1.00 83.00 99 VAL A C 1
ATOM 796 O O . VAL A 1 99 ? -10.994 -5.210 -6.682 1.00 83.00 99 VAL A O 1
ATOM 799 N N . ALA A 1 100 ? -8.760 -5.430 -6.781 1.00 83.38 100 ALA A N 1
ATOM 800 C CA . ALA A 1 100 ? -8.745 -6.858 -6.478 1.00 83.38 100 ALA A CA 1
ATOM 801 C C . ALA A 1 100 ? -9.472 -7.206 -5.164 1.00 83.38 100 ALA A C 1
ATOM 803 O O . ALA A 1 100 ? -10.299 -8.109 -5.211 1.00 83.38 100 ALA A O 1
ATOM 804 N N . PRO A 1 101 ? -9.311 -6.481 -4.039 1.00 78.69 101 PRO A N 1
ATOM 805 C CA . PRO A 1 101 ? -10.042 -6.778 -2.802 1.00 78.69 101 PRO A CA 1
ATOM 806 C C . PRO A 1 101 ? -11.575 -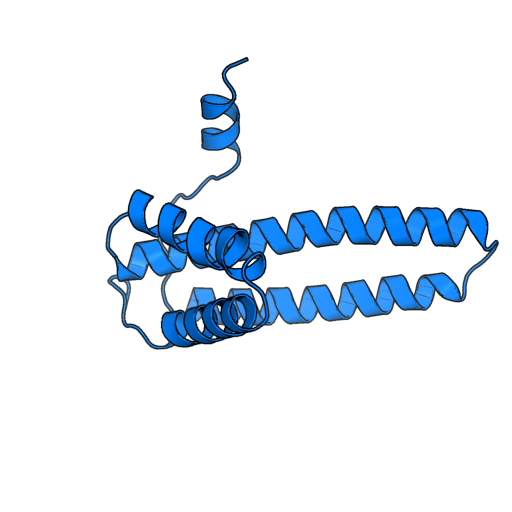6.683 -2.889 1.00 78.69 101 PRO A C 1
ATOM 808 O O . PRO A 1 101 ? -12.254 -7.276 -2.053 1.00 78.69 101 PRO A O 1
ATOM 811 N N . PHE A 1 102 ? -12.137 -5.965 -3.872 1.00 80.06 102 PHE A N 1
ATOM 812 C CA . PHE A 1 102 ? -13.593 -5.924 -4.089 1.00 80.06 102 PHE A CA 1
ATOM 813 C C . PHE A 1 102 ? -14.129 -7.168 -4.802 1.00 80.06 102 PHE A C 1
ATOM 815 O O . PHE A 1 102 ? -15.339 -7.398 -4.817 1.00 80.06 102 PHE A O 1
ATOM 822 N N . VAL A 1 103 ? -13.248 -7.985 -5.382 1.00 80.38 103 VAL A N 1
ATOM 823 C CA . VAL A 1 103 ? -13.615 -9.308 -5.879 1.00 80.38 103 VAL A CA 1
ATOM 824 C C . VAL A 1 103 ? -13.683 -10.248 -4.666 1.00 80.38 103 VAL A C 1
ATOM 826 O O . VAL A 1 103 ? -12.717 -10.314 -3.902 1.00 80.38 103 VAL A O 1
ATOM 829 N N . PRO A 1 104 ? -14.787 -10.994 -4.454 1.00 80.25 104 PRO A N 1
ATOM 830 C CA . PRO A 1 104 ? -14.891 -11.963 -3.357 1.00 80.25 104 PRO A CA 1
ATOM 831 C C . PRO A 1 104 ? -13.691 -12.915 -3.340 1.00 80.25 104 PRO A C 1
ATOM 833 O O . PRO A 1 104 ? -13.122 -13.126 -4.402 1.00 80.25 104 PRO A O 1
ATOM 836 N N . ILE A 1 105 ? -13.348 -13.504 -2.185 1.00 73.75 105 ILE A N 1
ATOM 837 C CA . ILE A 1 105 ? -12.317 -14.546 -1.909 1.00 73.75 105 ILE A CA 1
ATOM 838 C C . ILE A 1 105 ? -11.101 -14.575 -2.866 1.00 73.75 105 ILE A C 1
ATOM 840 O O . ILE A 1 105 ? -9.986 -14.270 -2.450 1.00 73.75 105 ILE A O 1
ATOM 844 N N . VAL A 1 106 ? -11.310 -14.934 -4.135 1.00 77.38 106 VAL A N 1
ATOM 845 C CA . VAL A 1 106 ? -10.382 -14.793 -5.268 1.00 77.38 106 VAL A CA 1
ATOM 846 C C . VAL A 1 106 ? -9.627 -13.462 -5.256 1.00 77.38 106 VAL A C 1
ATOM 848 O O . VAL A 1 106 ? -8.413 -13.461 -5.429 1.00 77.38 106 VAL A O 1
ATOM 851 N N . GLY A 1 107 ? -10.306 -12.34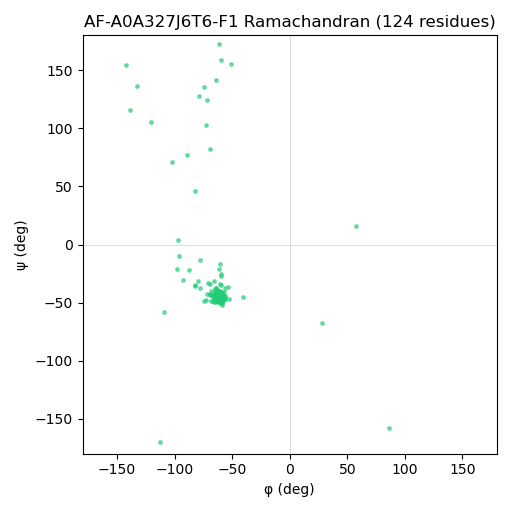2 -5.007 1.00 78.75 107 GLY A N 1
ATOM 852 C CA . GLY A 1 107 ? -9.677 -11.023 -4.968 1.00 78.75 107 GLY A CA 1
ATOM 853 C C . GLY A 1 107 ? -8.600 -10.883 -3.899 1.00 78.75 107 GLY A C 1
ATOM 854 O O . GLY A 1 107 ? -7.478 -10.471 -4.188 1.00 78.75 107 GLY A O 1
ATOM 855 N N . GLY A 1 108 ? -8.912 -11.325 -2.679 1.00 74.75 108 GLY A N 1
ATOM 856 C CA . GLY A 1 108 ? -7.956 -11.348 -1.571 1.00 74.75 108 GLY A CA 1
ATOM 857 C C . GLY A 1 108 ? -6.758 -12.262 -1.842 1.00 74.75 108 GLY A C 1
ATOM 858 O O . GLY A 1 108 ? -5.623 -11.889 -1.545 1.00 74.75 108 GLY A O 1
ATOM 859 N N . ILE A 1 109 ? -6.989 -13.425 -2.463 1.00 80.94 109 ILE A N 1
ATOM 860 C CA . ILE A 1 109 ? -5.913 -14.348 -2.860 1.00 80.94 109 ILE A CA 1
ATOM 861 C C . ILE A 1 109 ? -5.013 -13.699 -3.917 1.00 80.94 109 ILE A C 1
ATOM 863 O O . ILE A 1 109 ? -3.793 -13.732 -3.778 1.00 80.94 109 ILE A O 1
ATOM 867 N N . VAL A 1 110 ? -5.592 -13.074 -4.946 1.00 83.19 110 VAL A N 1
ATOM 868 C CA . VAL A 1 110 ? -4.838 -12.390 -6.010 1.00 83.19 110 VAL A CA 1
ATOM 869 C C . VAL A 1 110 ? -4.011 -11.239 -5.447 1.00 83.19 110 VAL A C 1
ATOM 871 O O . VAL A 1 110 ? -2.836 -11.123 -5.795 1.00 83.19 110 VAL A O 1
ATOM 874 N N . SER A 1 111 ? -4.571 -10.428 -4.545 1.00 81.56 111 SER A N 1
ATOM 875 C CA . SER A 1 111 ? -3.815 -9.375 -3.865 1.00 81.56 111 SER A CA 1
ATOM 876 C C . SER A 1 111 ? -2.637 -9.965 -3.092 1.00 81.56 111 SER A C 1
ATOM 878 O O . SER A 1 111 ? -1.508 -9.523 -3.294 1.00 81.56 111 SER A O 1
ATOM 880 N N . LEU A 1 112 ? -2.858 -10.996 -2.269 1.00 81.38 112 LEU A N 1
ATOM 881 C CA . LEU A 1 112 ? -1.797 -11.623 -1.475 1.00 81.38 112 LEU A CA 1
ATOM 882 C C . LEU A 1 112 ? -0.687 -12.218 -2.354 1.00 81.38 112 LEU A C 1
ATOM 884 O O . LEU A 1 112 ? 0.494 -11.957 -2.124 1.00 81.38 112 LEU A O 1
ATOM 888 N N . VAL A 1 113 ? -1.057 -12.987 -3.379 1.00 86.25 113 VAL A N 1
ATOM 889 C CA . VAL A 1 113 ? -0.101 -13.582 -4.322 1.00 86.25 113 VAL A CA 1
ATOM 890 C C . VAL A 1 113 ? 0.653 -12.492 -5.078 1.00 86.25 113 VAL A C 1
ATOM 892 O O . VAL A 1 113 ? 1.868 -12.590 -5.215 1.00 86.25 113 VAL A O 1
ATOM 895 N N . GLY A 1 114 ? -0.028 -11.430 -5.515 1.00 85.81 114 GLY A N 1
ATOM 896 C CA . GLY A 1 114 ? 0.597 -10.284 -6.173 1.00 85.81 114 GLY A CA 1
ATOM 897 C C . GLY A 1 114 ? 1.622 -9.586 -5.279 1.00 85.81 114 GLY A C 1
ATOM 898 O O . GLY A 1 114 ? 2.743 -9.335 -5.716 1.00 85.81 114 GLY A O 1
ATOM 899 N N . TYR A 1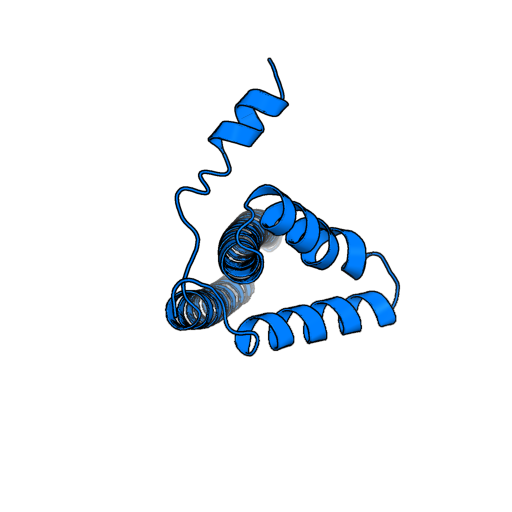 115 ? 1.278 -9.348 -4.010 1.00 83.25 115 TYR A N 1
ATOM 900 C CA . TYR A 1 115 ? 2.197 -8.796 -3.009 1.00 83.25 115 TYR A CA 1
ATOM 901 C C . TYR A 1 115 ? 3.466 -9.632 -2.855 1.00 83.25 115 TYR A C 1
ATOM 903 O O . TYR A 1 115 ? 4.571 -9.089 -2.851 1.00 83.25 115 TYR A O 1
ATOM 911 N N . LEU A 1 116 ? 3.311 -10.952 -2.750 1.00 84.69 116 LEU A N 1
ATOM 912 C CA . LEU A 1 116 ? 4.443 -11.862 -2.618 1.00 84.69 116 LEU A CA 1
ATOM 913 C C . LEU A 1 116 ? 5.260 -11.929 -3.910 1.00 84.69 116 LEU A C 1
ATOM 915 O O . LEU A 1 116 ? 6.483 -11.858 -3.861 1.00 84.69 116 LEU A O 1
ATOM 919 N N . ALA A 1 117 ? 4.610 -12.005 -5.070 1.00 87.00 117 ALA A N 1
ATOM 920 C CA . ALA A 1 117 ? 5.284 -12.089 -6.362 1.00 87.00 117 ALA A CA 1
ATOM 921 C C . ALA A 1 117 ? 6.195 -10.877 -6.615 1.00 87.00 117 ALA A C 1
ATOM 923 O O . ALA A 1 117 ? 7.327 -11.041 -7.070 1.00 87.00 117 ALA A O 1
ATOM 924 N N . ILE A 1 118 ? 5.750 -9.672 -6.251 1.00 90.44 118 ILE A N 1
ATOM 925 C CA . ILE A 1 118 ? 6.514 -8.424 -6.411 1.00 90.44 118 ILE A CA 1
ATOM 926 C C . ILE A 1 118 ? 7.857 -8.444 -5.646 1.00 90.44 118 ILE A C 1
ATOM 928 O O . ILE A 1 118 ? 8.806 -7.766 -6.056 1.00 90.44 118 ILE A O 1
ATOM 932 N N . LEU A 1 119 ? 7.976 -9.238 -4.574 1.00 87.25 119 LEU A N 1
ATOM 933 C CA . LEU A 1 119 ? 9.240 -9.429 -3.851 1.00 87.25 119 LEU A CA 1
ATOM 934 C C . LEU A 1 119 ? 10.261 -10.243 -4.650 1.00 87.25 119 LEU A C 1
ATOM 936 O O . LEU A 1 119 ? 11.461 -10.015 -4.514 1.00 87.25 119 LEU A O 1
ATOM 940 N N . PHE A 1 120 ? 9.809 -11.196 -5.463 1.00 87.56 120 PHE A N 1
ATOM 941 C CA . PHE A 1 120 ? 10.692 -12.146 -6.144 1.00 87.56 120 PHE A CA 1
ATOM 942 C C . PHE A 1 120 ? 11.004 -11.756 -7.586 1.00 87.56 120 PHE A C 1
ATOM 944 O O . PHE A 1 120 ? 12.017 -12.198 -8.126 1.00 87.56 120 PHE A O 1
ATOM 951 N N . ILE A 1 121 ? 10.176 -10.910 -8.203 1.00 90.44 121 ILE A N 1
ATOM 952 C CA . ILE A 1 121 ? 10.414 -10.437 -9.565 1.00 90.44 121 ILE A CA 1
ATOM 953 C C . ILE A 1 121 ? 11.599 -9.455 -9.558 1.00 90.44 121 ILE A C 1
ATOM 955 O O . ILE A 1 121 ? 11.558 -8.468 -8.811 1.00 90.44 121 ILE A O 1
ATOM 959 N N . PRO A 1 122 ? 12.656 -9.697 -10.358 1.00 87.56 122 PRO A N 1
ATOM 960 C CA . PRO A 1 122 ? 13.765 -8.759 -10.493 1.00 87.56 122 PRO A CA 1
ATOM 961 C C . PRO A 1 122 ? 13.270 -7.452 -11.117 1.00 87.56 122 PRO A C 1
ATOM 963 O O . PRO A 1 122 ? 12.405 -7.458 -11.990 1.00 87.56 122 PRO A O 1
ATOM 966 N N . GLY A 1 123 ? 13.802 -6.332 -10.635 1.00 87.25 123 GLY A N 1
ATOM 967 C CA . GLY A 1 123 ? 13.559 -5.025 -11.241 1.00 87.25 123 GLY A CA 1
ATOM 968 C C . GLY A 1 123 ? 14.828 -4.470 -11.868 1.00 87.25 123 GLY A C 1
ATOM 969 O O . GLY A 1 123 ? 15.808 -5.203 -12.018 1.00 87.25 123 GLY A O 1
ATOM 970 N N . GLN A 1 124 ? 14.793 -3.204 -12.267 1.00 86.62 124 GLN A N 1
ATOM 971 C CA . GLN A 1 124 ? 15.914 -2.573 -12.959 1.00 86.62 124 GLN A CA 1
ATOM 972 C C . GLN A 1 124 ? 17.004 -2.082 -12.005 1.00 86.62 124 GLN A C 1
ATOM 974 O O . GLN A 1 124 ? 18.183 -2.188 -12.335 1.00 86.62 124 GLN A O 1
ATOM 979 N N . GLU A 1 125 ? 16.637 -1.609 -10.817 1.00 73.38 125 GLU A N 1
ATOM 980 C CA . GLU A 1 125 ? 17.563 -1.165 -9.768 1.00 73.38 125 GLU A CA 1
ATOM 981 C C . GLU A 1 125 ? 18.120 -2.337 -8.930 1.00 73.38 125 GLU A C 1
ATOM 983 O O . GLU A 1 125 ? 18.103 -2.289 -7.700 1.00 73.38 125 GLU A O 1
ATOM 988 N N . ALA A 1 126 ? 18.554 -3.421 -9.587 1.00 55.16 126 ALA A N 1
ATOM 989 C CA . ALA A 1 126 ? 19.071 -4.632 -8.933 1.00 55.16 126 ALA A CA 1
ATOM 990 C C . ALA A 1 126 ? 20.252 -4.367 -7.981 1.00 55.16 126 ALA A C 1
ATOM 992 O O . ALA A 1 126 ? 21.218 -3.689 -8.399 1.00 55.16 126 ALA A O 1
#